Protein AF-A0A5D2A896-F1 (afdb_monomer)

Solvent-accessible surface area (backbone atoms only — not comparable to full-atom values): 6392 Å² total; per-residue (Å²): 143,79,83,81,77,73,80,77,70,86,87,78,70,98,70,75,60,44,37,99,56,53,39,73,61,65,45,35,73,62,36,52,52,31,46,53,51,52,55,67,74,35,60,91,72,61,70,87,45,89,84,49,56,72,44,67,48,67,67,61,42,48,38,56,41,69,29,29,34,74,82,58,25,64,76,46,70,84,52,78,27,44,45,54,45,51,50,52,50,46,70,68,20,61,62,40,66,69,80,77,80,86,129

InterPro domains:
  IPR029472 Retrotransposon Copia-like, N-terminal [PF14244] (10-40)

Structure (mmCIF, N/CA/C/O backbone):
data_AF-A0A5D2A896-F1
#
_entry.id   AF-A0A5D2A896-F1
#
loop_
_atom_site.group_PDB
_atom_site.id
_atom_site.type_symbol
_atom_site.label_atom_id
_atom_site.label_alt_id
_atom_site.label_comp_id
_atom_site.label_asym_id
_atom_site.label_entity_id
_atom_site.label_seq_id
_atom_site.pdbx_PDB_ins_code
_atom_site.Cartn_x
_atom_site.Cartn_y
_atom_site.Cartn_z
_atom_site.occupancy
_atom_site.B_iso_or_equiv
_atom_site.auth_seq_id
_atom_site.auth_comp_id
_atom_site.auth_asym_id
_atom_site.auth_atom_id
_atom_site.pdbx_PDB_model_num
ATOM 1 N N . MET A 1 1 ? 8.293 17.401 46.252 1.00 39.75 1 MET A N 1
ATOM 2 C CA . MET A 1 1 ? 8.001 16.054 45.715 1.00 39.75 1 MET A CA 1
ATOM 3 C C . MET A 1 1 ? 7.002 16.195 44.580 1.00 39.75 1 MET A C 1
ATOM 5 O O . MET A 1 1 ? 5.839 16.451 44.843 1.00 39.75 1 MET A O 1
ATOM 9 N N . SER A 1 2 ? 7.457 16.102 43.332 1.00 34.66 2 SER A N 1
ATOM 10 C CA . SER A 1 2 ? 6.575 15.932 42.174 1.00 34.66 2 SER A CA 1
ATOM 11 C C . SER A 1 2 ? 7.295 15.008 41.200 1.00 34.66 2 SER A C 1
ATOM 13 O O . SER A 1 2 ? 8.293 15.381 40.585 1.00 34.66 2 SER A O 1
ATOM 15 N N . THR A 1 3 ? 6.880 13.746 41.182 1.00 34.41 3 THR A N 1
ATOM 16 C CA . THR A 1 3 ? 7.427 12.711 40.309 1.00 34.41 3 THR A CA 1
ATOM 17 C C . THR A 1 3 ? 6.850 12.916 38.916 1.00 34.41 3 THR A C 1
ATOM 19 O O . THR A 1 3 ? 5.681 12.625 38.662 1.00 34.41 3 THR A O 1
ATOM 22 N N . ASN A 1 4 ? 7.686 13.417 38.005 1.00 35.06 4 ASN A N 1
ATOM 23 C CA . ASN A 1 4 ? 7.424 13.364 36.574 1.00 35.06 4 ASN A CA 1
ATOM 24 C C . ASN A 1 4 ? 7.279 11.895 36.173 1.00 35.06 4 ASN A C 1
ATOM 26 O O . ASN A 1 4 ? 8.260 11.152 36.100 1.00 35.06 4 ASN A O 1
ATOM 30 N N . LYS A 1 5 ? 6.038 11.471 35.935 1.00 43.06 5 LYS A N 1
ATOM 31 C CA . LYS A 1 5 ? 5.736 10.187 35.314 1.00 43.06 5 LYS A CA 1
ATOM 32 C C . LYS A 1 5 ? 6.159 10.321 33.857 1.00 43.06 5 LYS A C 1
ATOM 34 O O . LYS A 1 5 ? 5.396 10.792 33.021 1.00 43.06 5 LYS A O 1
ATOM 39 N N . LYS A 1 6 ? 7.421 9.991 33.578 1.00 40.59 6 LYS A N 1
ATOM 40 C CA . LYS A 1 6 ? 7.916 9.795 32.219 1.00 40.59 6 LYS A CA 1
ATOM 41 C C . LYS A 1 6 ? 6.973 8.777 31.586 1.00 40.59 6 LYS A C 1
ATOM 43 O O . LYS A 1 6 ? 6.891 7.650 32.067 1.00 40.59 6 LYS A O 1
ATOM 48 N N . LEU A 1 7 ? 6.211 9.205 30.583 1.00 39.59 7 LEU A N 1
ATOM 49 C CA . LEU A 1 7 ? 5.423 8.311 29.752 1.00 39.59 7 LEU A CA 1
ATOM 50 C C . LEU A 1 7 ? 6.439 7.386 29.076 1.00 39.59 7 LEU A C 1
ATOM 52 O O . LEU A 1 7 ? 7.100 7.768 28.112 1.00 39.59 7 LEU A O 1
ATOM 56 N N . VAL A 1 8 ? 6.661 6.216 29.671 1.00 36.53 8 VAL A N 1
ATOM 57 C CA . VAL A 1 8 ? 7.433 5.147 29.052 1.00 36.53 8 VAL A CA 1
ATOM 58 C C . VAL A 1 8 ? 6.534 4.627 27.947 1.00 36.53 8 VAL A C 1
ATOM 60 O O . VAL A 1 8 ? 5.674 3.784 28.171 1.00 36.53 8 VAL A O 1
ATOM 63 N N . ILE A 1 9 ? 6.678 5.224 26.770 1.00 44.94 9 ILE A N 1
ATOM 64 C CA . ILE A 1 9 ? 6.202 4.642 25.525 1.00 44.94 9 ILE A CA 1
ATOM 65 C C . ILE A 1 9 ? 6.974 3.323 25.410 1.00 44.94 9 ILE A C 1
ATOM 67 O O . ILE A 1 9 ? 8.208 3.386 25.354 1.00 44.94 9 ILE A O 1
ATOM 71 N N . PRO A 1 10 ? 6.329 2.144 25.450 1.00 36.66 10 PRO A N 1
ATOM 72 C CA . PRO A 1 10 ? 7.034 0.886 25.259 1.00 36.66 10 PRO A CA 1
ATOM 73 C C . PRO A 1 10 ? 7.628 0.912 23.851 1.00 36.66 10 PRO A C 1
ATOM 75 O O . PRO A 1 10 ? 6.928 0.746 22.858 1.00 36.66 10 PRO A O 1
ATOM 78 N N . THR A 1 11 ? 8.921 1.209 23.768 1.00 47.66 11 THR A N 1
ATOM 79 C CA . THR A 1 11 ? 9.679 1.290 22.518 1.00 47.66 11 THR A CA 1
ATOM 80 C C . THR A 1 11 ? 10.439 -0.020 22.337 1.00 47.66 11 THR A C 1
ATOM 82 O O . THR A 1 11 ? 11.624 -0.006 22.056 1.00 47.66 11 THR A O 1
ATOM 85 N N . ASP A 1 12 ? 9.766 -1.154 22.545 1.00 40.09 12 ASP A N 1
ATOM 86 C CA . ASP A 1 12 ? 10.392 -2.481 22.524 1.00 40.09 12 ASP A CA 1
ATOM 87 C C . ASP A 1 12 ? 9.493 -3.507 21.830 1.00 40.09 12 ASP A C 1
ATOM 89 O O . ASP A 1 12 ? 9.164 -4.558 22.375 1.00 40.09 12 ASP A O 1
ATOM 93 N N . ASN A 1 13 ? 9.096 -3.227 20.587 1.00 46.69 13 ASN A N 1
ATOM 94 C CA . ASN A 1 13 ? 8.775 -4.325 19.681 1.00 46.69 13 ASN A CA 1
ATOM 95 C C . ASN A 1 13 ? 9.472 -4.114 18.327 1.00 46.69 13 ASN A C 1
ATOM 97 O O . ASN A 1 13 ? 8.898 -3.517 17.415 1.00 46.69 13 ASN A O 1
ATOM 101 N N . PRO A 1 14 ? 10.727 -4.579 18.170 1.00 47.41 14 PRO A N 1
ATOM 102 C CA . PRO A 1 14 ? 11.491 -4.450 16.925 1.00 47.41 14 PRO A CA 1
ATOM 103 C C . PRO A 1 14 ? 10.957 -5.331 15.772 1.00 47.41 14 PRO A C 1
ATOM 105 O O . PRO A 1 14 ? 11.604 -5.452 14.735 1.00 47.41 14 PRO A O 1
ATOM 108 N N . SER A 1 15 ? 9.783 -5.950 15.929 1.00 47.25 15 SER A N 1
ATOM 109 C CA . SER A 1 15 ? 9.285 -7.058 15.104 1.00 47.25 15 SER A CA 1
ATOM 110 C C . SER A 1 15 ? 8.022 -6.747 14.287 1.00 47.25 15 SER A C 1
ATOM 112 O O . SER A 1 15 ? 7.464 -7.645 13.667 1.00 47.25 15 SER A O 1
ATOM 114 N N . LEU A 1 16 ? 7.595 -5.483 14.186 1.00 54.34 16 LEU A N 1
ATOM 115 C CA . LEU A 1 16 ? 6.513 -5.047 13.281 1.00 54.34 16 LEU A CA 1
ATOM 116 C C . LEU A 1 16 ? 6.963 -5.006 11.801 1.00 54.34 16 LEU A C 1
ATOM 118 O O . LEU A 1 16 ? 6.605 -4.112 11.034 1.00 54.34 16 LEU A O 1
ATOM 122 N N . GLN A 1 17 ? 7.797 -5.962 11.391 1.00 59.50 17 GLN A N 1
ATOM 123 C CA . GLN A 1 17 ? 8.193 -6.124 10.002 1.00 59.50 17 GLN A CA 1
ATOM 124 C C . GLN A 1 17 ? 7.107 -6.912 9.283 1.00 59.50 17 GLN A C 1
ATOM 126 O O . GLN A 1 17 ? 7.010 -8.125 9.434 1.0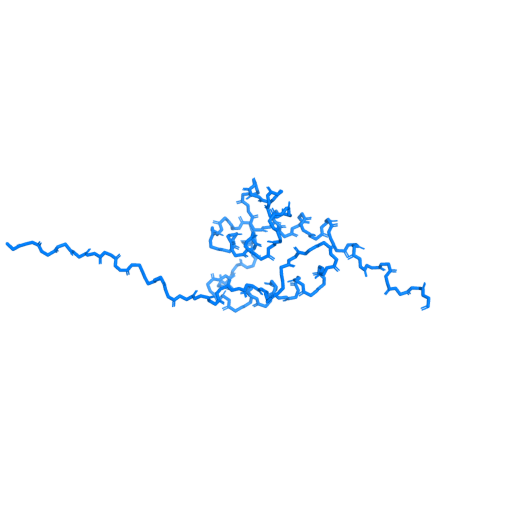0 59.50 17 GLN A O 1
ATOM 131 N N . ILE A 1 18 ? 6.310 -6.211 8.472 1.00 64.50 18 ILE A N 1
ATOM 132 C CA . ILE A 1 18 ? 5.309 -6.832 7.595 1.00 64.50 18 ILE A CA 1
ATOM 133 C C . ILE A 1 18 ? 5.926 -7.965 6.769 1.00 64.50 18 ILE A C 1
ATOM 135 O O . ILE A 1 18 ? 5.274 -8.972 6.532 1.00 64.50 18 ILE A O 1
ATOM 139 N N . SER A 1 19 ? 7.170 -7.795 6.320 1.00 66.62 19 SER A N 1
ATOM 140 C CA . SER A 1 19 ? 7.892 -8.764 5.506 1.00 66.62 19 SER A CA 1
ATOM 141 C C . SER A 1 19 ? 9.380 -8.747 5.868 1.00 66.62 19 SER A C 1
ATOM 143 O O . SER A 1 19 ? 9.934 -7.656 6.033 1.00 66.62 19 SER A O 1
ATOM 145 N N . PRO A 1 20 ? 10.053 -9.914 5.924 1.00 68.44 20 PRO A N 1
ATOM 146 C CA . PRO A 1 20 ? 11.507 -9.988 6.081 1.00 68.44 20 PRO A CA 1
ATOM 147 C C . PRO A 1 20 ? 12.258 -9.411 4.868 1.00 68.44 20 PRO A C 1
ATOM 149 O O . PRO A 1 20 ? 13.435 -9.072 4.972 1.00 68.44 20 PRO A O 1
ATOM 152 N N . VAL A 1 21 ? 11.584 -9.275 3.718 1.00 80.25 21 VAL A N 1
ATOM 153 C CA . VAL A 1 21 ? 12.130 -8.678 2.492 1.00 80.25 21 VAL A CA 1
ATOM 154 C C . VAL A 1 21 ? 11.285 -7.475 2.085 1.00 80.25 21 VAL A C 1
ATOM 156 O O . VAL A 1 21 ? 10.063 -7.572 1.949 1.00 80.25 21 VAL A O 1
ATOM 159 N N . LYS A 1 22 ? 11.934 -6.328 1.874 1.00 90.88 22 LYS A N 1
ATOM 160 C CA . LYS A 1 22 ? 11.255 -5.107 1.429 1.00 90.88 22 LYS A CA 1
ATOM 161 C C . LYS A 1 22 ? 10.810 -5.217 -0.029 1.00 90.88 22 LYS A C 1
ATOM 163 O O . LYS A 1 22 ? 11.531 -5.803 -0.834 1.00 90.88 22 LYS A O 1
ATOM 168 N N . LEU A 1 23 ? 9.677 -4.601 -0.376 1.00 90.62 23 LEU A N 1
ATOM 169 C CA . LEU A 1 23 ? 9.247 -4.479 -1.773 1.00 90.62 23 LEU A CA 1
ATOM 170 C C . LEU A 1 23 ? 10.366 -3.823 -2.591 1.00 90.62 23 LEU A C 1
ATOM 172 O O . LEU A 1 23 ? 10.785 -2.714 -2.254 1.00 90.62 23 LEU A O 1
ATOM 176 N N . ASP A 1 24 ? 10.842 -4.508 -3.629 1.00 90.00 24 ASP A N 1
ATOM 177 C CA . ASP A 1 24 ? 11.953 -4.086 -4.502 1.00 90.00 24 ASP A CA 1
ATOM 178 C C . ASP A 1 24 ? 11.542 -3.901 -5.971 1.00 90.00 24 ASP A C 1
ATOM 180 O O . ASP A 1 24 ? 12.372 -3.644 -6.841 1.00 90.00 24 ASP A O 1
ATOM 184 N N . GLY A 1 25 ? 10.246 -4.050 -6.234 1.00 88.00 25 GLY A N 1
ATOM 185 C CA . GLY A 1 25 ? 9.644 -3.969 -7.555 1.00 88.00 25 GLY A CA 1
ATOM 186 C C . GLY A 1 25 ? 9.545 -5.300 -8.300 1.00 88.00 25 GLY A C 1
ATOM 187 O O . GLY A 1 25 ? 8.717 -5.396 -9.194 1.00 88.00 25 GLY A O 1
ATOM 188 N N . HIS A 1 26 ? 10.293 -6.332 -7.903 1.00 88.38 26 HIS A N 1
ATOM 189 C CA . HIS A 1 26 ? 10.301 -7.658 -8.539 1.00 88.38 26 HIS A CA 1
ATOM 190 C C . HIS A 1 26 ? 9.662 -8.739 -7.658 1.00 88.38 26 HIS A C 1
ATOM 192 O O . HIS A 1 26 ? 9.255 -9.792 -8.138 1.00 88.38 26 HIS A O 1
ATOM 198 N N . ASN A 1 27 ? 9.559 -8.488 -6.353 1.00 88.94 27 ASN A N 1
ATOM 199 C CA . ASN A 1 27 ? 9.091 -9.453 -5.359 1.00 88.94 27 ASN A CA 1
ATOM 200 C C . ASN A 1 27 ? 7.638 -9.230 -4.891 1.00 88.94 27 ASN A C 1
ATOM 202 O O . ASN A 1 27 ? 7.272 -9.645 -3.786 1.00 88.94 27 ASN A O 1
ATOM 206 N N . TYR A 1 28 ? 6.792 -8.602 -5.719 1.00 88.56 28 TYR A N 1
ATOM 207 C CA . TYR A 1 28 ? 5.430 -8.209 -5.334 1.00 88.56 28 TYR A CA 1
ATOM 208 C C . TYR A 1 28 ? 4.580 -9.369 -4.799 1.00 88.56 28 TYR A C 1
ATOM 210 O O . TYR A 1 28 ? 3.860 -9.198 -3.815 1.00 88.56 28 TYR A O 1
ATOM 218 N N . LEU A 1 29 ? 4.662 -10.560 -5.402 1.00 88.00 29 LEU A N 1
ATOM 219 C CA . LEU A 1 29 ? 3.875 -11.715 -4.955 1.00 88.00 29 LEU A CA 1
ATOM 220 C C . LEU A 1 29 ? 4.221 -12.122 -3.515 1.00 88.00 29 LEU A C 1
ATOM 222 O O . LEU A 1 29 ? 3.330 -12.366 -2.703 1.00 88.00 29 LEU A O 1
ATOM 226 N N . THR A 1 30 ? 5.511 -12.176 -3.187 1.00 88.38 30 THR A N 1
ATOM 227 C CA . THR A 1 30 ? 5.977 -12.514 -1.838 1.00 88.38 30 THR A CA 1
ATOM 228 C C . THR A 1 30 ? 5.599 -11.413 -0.853 1.00 88.38 30 THR A C 1
ATOM 230 O O . THR A 1 30 ? 5.007 -11.695 0.185 1.00 88.38 30 THR A O 1
ATOM 233 N N . TRP A 1 31 ? 5.859 -10.155 -1.214 1.00 90.50 31 TRP A N 1
ATOM 234 C CA . TRP A 1 31 ? 5.545 -8.996 -0.381 1.00 90.50 31 TRP A CA 1
ATOM 235 C C . TRP A 1 31 ? 4.042 -8.882 -0.073 1.00 90.50 31 TRP A C 1
ATOM 237 O O . 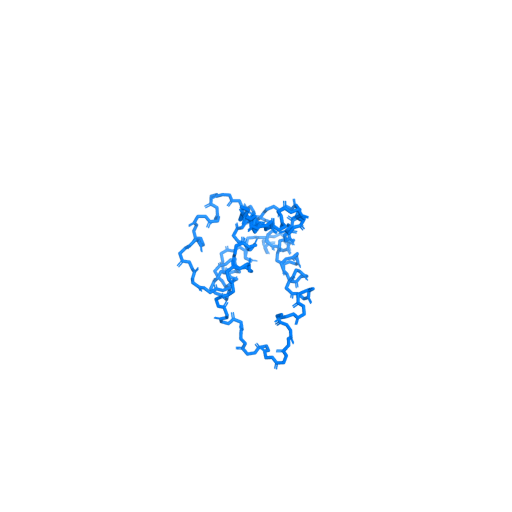TRP A 1 31 ? 3.653 -8.755 1.087 1.00 90.50 31 TRP A O 1
ATOM 247 N N . SER A 1 32 ? 3.184 -9.007 -1.090 1.00 87.62 32 SER A N 1
ATOM 248 C CA . SER A 1 32 ? 1.725 -8.894 -0.942 1.00 87.62 32 SER A CA 1
ATOM 249 C C . SER A 1 32 ? 1.142 -9.987 -0.046 1.00 87.62 32 SER A C 1
ATOM 251 O O . SER A 1 32 ? 0.251 -9.705 0.757 1.00 87.62 32 SER A O 1
ATOM 253 N N . ARG A 1 33 ? 1.669 -11.219 -0.109 1.00 86.19 33 ARG A N 1
ATOM 254 C CA . ARG A 1 33 ? 1.286 -12.304 0.810 1.00 86.19 33 ARG A CA 1
ATOM 255 C C . ARG A 1 33 ? 1.624 -11.966 2.260 1.00 86.19 33 ARG A C 1
ATOM 257 O O . ARG A 1 33 ? 0.774 -12.150 3.128 1.00 86.19 33 ARG A O 1
ATOM 264 N N . SER A 1 34 ? 2.815 -11.435 2.519 1.00 86.12 34 SER A N 1
ATOM 265 C CA . SER A 1 34 ? 3.228 -11.020 3.863 1.00 86.12 34 SER A CA 1
ATOM 266 C C . SER A 1 34 ? 2.371 -9.863 4.403 1.00 86.12 34 SER A C 1
ATOM 268 O O . SER A 1 34 ? 1.902 -9.924 5.538 1.00 86.12 34 SER A O 1
ATOM 270 N N . CYS A 1 35 ? 2.040 -8.872 3.567 1.00 84.31 35 CYS A N 1
ATOM 271 C CA . CYS A 1 35 ? 1.084 -7.808 3.901 1.00 84.31 35 CYS A CA 1
ATOM 272 C C . CYS A 1 35 ? -0.308 -8.333 4.274 1.00 84.31 35 CYS A C 1
ATOM 274 O O . CYS A 1 35 ? -0.908 -7.862 5.238 1.00 84.31 35 CYS A O 1
ATOM 276 N N . LEU A 1 36 ? -0.831 -9.306 3.522 1.00 82.88 36 LEU A N 1
ATOM 277 C CA . LEU A 1 36 ? -2.147 -9.887 3.791 1.00 82.88 36 LEU A CA 1
ATOM 278 C C . LEU A 1 36 ? -2.183 -10.645 5.121 1.00 82.88 36 LEU A C 1
ATOM 280 O O . LEU A 1 36 ? -3.190 -10.578 5.822 1.00 82.88 36 LEU A O 1
ATOM 284 N N . LEU A 1 37 ? -1.107 -11.355 5.470 1.00 83.56 37 LEU A N 1
ATOM 285 C CA . LEU A 1 37 ? -0.988 -12.029 6.766 1.00 83.56 37 LEU A CA 1
ATOM 286 C C . LEU A 1 37 ? -0.933 -11.015 7.912 1.00 83.56 37 LEU A C 1
ATOM 288 O O . LEU A 1 37 ? -1.672 -11.156 8.879 1.00 83.56 37 LEU A O 1
ATOM 292 N N . PHE A 1 38 ? -0.147 -9.950 7.750 1.00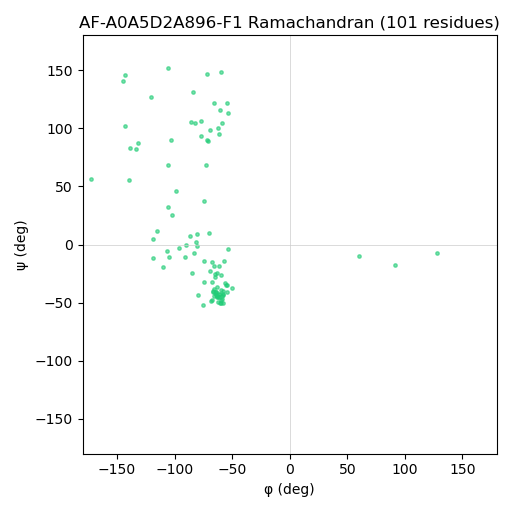 79.69 38 PHE A N 1
ATOM 293 C CA . PHE A 1 38 ? -0.041 -8.878 8.736 1.00 79.69 38 PHE A CA 1
ATOM 294 C C . PHE A 1 38 ? -1.387 -8.204 9.045 1.00 79.69 38 PHE A C 1
ATOM 296 O O . PHE A 1 38 ? -1.696 -7.946 10.203 1.00 79.69 38 PHE A O 1
ATOM 303 N N . ILE A 1 39 ? -2.205 -7.942 8.019 1.00 74.94 39 ILE A N 1
ATOM 304 C CA . ILE A 1 39 ? -3.542 -7.354 8.206 1.00 74.94 39 ILE A CA 1
ATOM 305 C C . ILE A 1 39 ? -4.480 -8.329 8.934 1.00 74.94 39 ILE A C 1
ATOM 307 O O . ILE A 1 39 ? -5.257 -7.905 9.784 1.00 74.94 39 ILE A O 1
ATOM 311 N N . LYS A 1 40 ? -4.423 -9.628 8.607 1.00 71.88 40 LYS A N 1
ATOM 312 C CA . LYS A 1 40 ? -5.294 -10.652 9.210 1.00 71.88 40 LYS A CA 1
ATOM 313 C C . LYS A 1 40 ? -5.014 -10.888 10.694 1.00 71.88 40 LYS A C 1
ATOM 315 O O . LYS A 1 40 ? -5.952 -11.171 11.429 1.00 71.88 40 LYS A O 1
ATOM 320 N N . ASP A 1 41 ? -3.761 -10.748 11.117 1.00 66.38 41 ASP A N 1
ATOM 321 C CA . ASP A 1 41 ? -3.335 -10.914 12.514 1.00 66.38 41 ASP A CA 1
ATOM 322 C C . ASP A 1 41 ? -3.575 -9.671 13.389 1.00 66.38 41 ASP A C 1
ATOM 324 O O . ASP A 1 41 ? -3.246 -9.677 14.575 1.00 66.38 41 ASP A O 1
ATOM 328 N N . GLN A 1 42 ? -4.169 -8.604 12.847 1.00 65.56 42 GLN A N 1
ATOM 329 C CA . GLN A 1 42 ? -4.623 -7.459 13.635 1.00 65.56 42 GLN A CA 1
ATOM 330 C C . GLN A 1 42 ? -6.147 -7.515 13.816 1.00 65.56 42 GLN A C 1
ATOM 332 O O . GLN A 1 42 ? -6.879 -6.958 12.998 1.00 65.56 42 GLN A O 1
ATOM 337 N N . PRO A 1 43 ? -6.660 -8.158 14.884 1.00 51.66 43 PRO A N 1
ATOM 338 C CA . PRO A 1 43 ? -8.095 -8.324 15.083 1.00 51.66 43 PRO A CA 1
ATOM 339 C C . PRO A 1 43 ? -8.864 -7.004 15.273 1.00 51.66 43 PRO A C 1
ATOM 341 O O . PRO A 1 43 ? -10.025 -6.930 14.876 1.00 51.66 43 PRO A O 1
ATOM 344 N N . GLU A 1 44 ? -8.207 -5.932 15.738 1.00 52.72 44 GLU A N 1
ATOM 345 C CA . GLU A 1 44 ? -8.751 -4.556 15.732 1.00 52.72 44 GLU A CA 1
ATOM 346 C C . GLU A 1 44 ? -9.048 -4.018 14.315 1.00 52.72 44 GLU A C 1
ATOM 348 O O . GLU A 1 44 ? -9.821 -3.076 14.166 1.00 52.72 44 GLU A O 1
ATOM 353 N N . LEU A 1 45 ? -8.477 -4.617 13.260 1.00 51.00 45 LEU A N 1
ATOM 354 C CA . LEU A 1 45 ? -8.809 -4.340 11.854 1.00 51.00 45 LEU A CA 1
ATOM 355 C C . LEU A 1 45 ? -9.927 -5.247 11.312 1.00 51.00 45 LEU A C 1
ATOM 357 O O . LEU A 1 45 ? -10.417 -5.024 10.204 1.00 51.00 45 LEU A O 1
ATOM 361 N N . THR A 1 46 ? -10.304 -6.289 12.059 1.00 44.44 46 THR A N 1
ATOM 362 C CA . THR A 1 46 ? -11.291 -7.304 11.649 1.00 44.44 46 THR A CA 1
ATOM 363 C C . THR A 1 46 ? -12.633 -7.178 12.363 1.00 44.44 46 THR A C 1
ATOM 365 O O . THR A 1 46 ? -13.571 -7.885 11.989 1.00 44.44 46 THR A O 1
ATOM 368 N N . ASP A 1 47 ? -12.762 -6.274 13.342 1.00 42.16 47 ASP A N 1
ATOM 369 C CA . ASP A 1 47 ? -14.009 -6.089 14.082 1.00 42.16 47 ASP A CA 1
ATOM 370 C C . ASP A 1 47 ? -15.102 -5.469 13.184 1.00 42.16 47 ASP A C 1
ATOM 372 O O . ASP A 1 47 ? -15.188 -4.270 12.919 1.00 42.16 47 ASP A O 1
ATOM 376 N N . SER A 1 48 ? -15.951 -6.362 12.680 1.00 41.44 48 SER A N 1
ATOM 377 C CA . SER A 1 48 ? -17.283 -6.184 12.083 1.00 41.44 48 SER A CA 1
ATOM 378 C C . SER A 1 48 ? -17.479 -5.325 10.828 1.00 41.44 48 SER A C 1
ATOM 380 O O . SER A 1 48 ? -18.539 -5.439 10.213 1.00 41.44 48 SER A O 1
ATOM 382 N N . THR A 1 49 ? -16.498 -4.559 10.341 1.00 42.28 49 THR A N 1
ATOM 383 C CA . THR A 1 49 ? -16.698 -3.820 9.080 1.00 42.28 49 THR A CA 1
ATOM 384 C C . THR A 1 49 ? -15.485 -3.851 8.160 1.00 42.28 49 THR A C 1
ATOM 386 O O . THR A 1 49 ? -14.758 -2.879 7.984 1.00 42.28 49 THR A O 1
ATOM 389 N N . PHE A 1 50 ? -15.381 -4.937 7.392 1.00 45.00 50 PHE A N 1
ATOM 390 C CA . PHE A 1 50 ? -14.616 -4.990 6.137 1.00 45.00 50 PHE A CA 1
ATOM 391 C C . PHE A 1 50 ? -15.022 -3.876 5.131 1.00 45.00 50 PHE A C 1
ATOM 393 O O . PHE A 1 50 ? -14.408 -3.720 4.081 1.00 45.00 50 PHE A O 1
ATOM 400 N N . SER A 1 51 ? -16.035 -3.058 5.449 1.00 47.00 51 SER A N 1
ATOM 401 C CA . SER A 1 51 ? -16.372 -1.806 4.763 1.00 47.00 51 SER A CA 1
ATOM 402 C C . SER A 1 51 ? -15.325 -0.694 4.936 1.00 47.00 51 SER A C 1
ATOM 404 O O . SER A 1 51 ? -15.371 0.278 4.186 1.00 47.00 51 SER A O 1
ATOM 406 N N . GLN A 1 52 ? -14.391 -0.792 5.890 1.00 49.53 52 GLN A N 1
ATOM 407 C CA . GLN A 1 52 ? -13.508 0.322 6.257 1.00 49.53 52 GLN A CA 1
ATOM 408 C C . GLN A 1 52 ? -12.058 0.177 5.759 1.00 49.53 52 GLN A C 1
ATOM 410 O O . GLN A 1 52 ? -11.134 0.706 6.368 1.00 49.53 52 GLN A O 1
A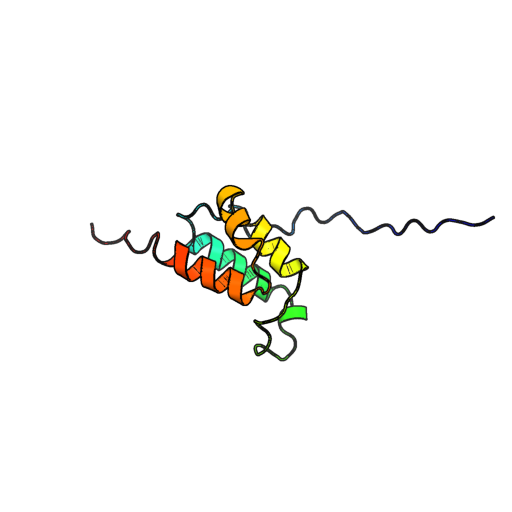TOM 415 N N . TRP A 1 53 ? -11.818 -0.458 4.602 1.00 53.72 53 TRP A N 1
ATOM 416 C CA . TRP A 1 53 ? -10.492 -0.416 3.940 1.00 53.72 53 TRP A CA 1
ATOM 417 C C . TRP A 1 53 ? -10.011 1.017 3.634 1.00 53.72 53 TRP A C 1
ATOM 419 O O . TRP A 1 53 ? -8.830 1.232 3.376 1.00 53.72 53 TRP A O 1
ATOM 429 N N . ASP A 1 54 ? -10.908 2.003 3.702 1.00 55.47 54 ASP A N 1
ATOM 430 C CA . ASP A 1 54 ? -10.610 3.435 3.595 1.00 55.47 54 ASP A CA 1
ATOM 431 C C . ASP A 1 54 ? -10.073 4.065 4.897 1.00 55.47 54 ASP A C 1
ATOM 433 O O . ASP A 1 54 ? -9.940 5.280 5.001 1.00 55.47 54 ASP A O 1
ATOM 437 N N . SER A 1 55 ? -9.764 3.252 5.913 1.00 63.66 55 SER A N 1
ATOM 438 C CA . SER A 1 55 ? -9.246 3.739 7.191 1.00 63.66 55 SER A CA 1
ATOM 439 C C . SER A 1 55 ? -7.863 4.369 7.028 1.00 63.66 55 SER A C 1
ATOM 441 O O . SER A 1 55 ? -6.891 3.710 6.646 1.00 63.66 55 SER A O 1
ATOM 443 N N . THR A 1 56 ? -7.747 5.637 7.409 1.00 66.38 56 THR A N 1
ATOM 444 C CA . THR A 1 56 ? -6.474 6.303 7.706 1.00 66.38 56 THR A CA 1
ATOM 445 C C . THR A 1 56 ? -5.948 5.779 9.043 1.00 66.38 56 THR A C 1
ATOM 447 O O . THR A 1 56 ? -5.966 6.491 10.041 1.00 66.38 56 THR A O 1
ATOM 450 N N . ASN A 1 57 ? -5.538 4.506 9.107 1.00 77.44 57 ASN A N 1
ATOM 451 C CA . ASN A 1 57 ? -4.826 3.975 10.270 1.00 77.44 57 ASN A CA 1
ATOM 452 C C . ASN A 1 57 ? -3.324 4.268 10.092 1.00 77.44 57 ASN A C 1
ATOM 454 O O . ASN A 1 57 ? -2.670 3.590 9.290 1.00 77.44 57 ASN A O 1
ATOM 458 N N . PRO A 1 58 ? -2.749 5.247 10.820 1.00 77.94 58 PRO A N 1
ATOM 459 C CA . PRO A 1 58 ? -1.372 5.674 10.594 1.00 77.94 58 PRO A CA 1
ATOM 460 C C . PRO A 1 58 ? -0.352 4.576 10.901 1.00 77.94 58 PRO A C 1
ATOM 462 O O . PRO A 1 58 ? 0.708 4.548 10.280 1.00 77.94 58 PRO A O 1
ATOM 465 N N . LEU A 1 59 ? -0.672 3.649 11.815 1.00 80.69 59 LEU A N 1
ATOM 466 C CA . LEU A 1 59 ? 0.202 2.521 12.144 1.00 80.69 59 LEU A CA 1
ATOM 467 C C . LEU A 1 59 ? 0.286 1.547 10.973 1.00 80.69 59 LEU A C 1
ATOM 469 O O . LEU A 1 59 ? 1.383 1.205 10.542 1.00 80.69 59 LEU A O 1
ATOM 473 N N . VAL A 1 60 ? -0.857 1.167 10.398 1.00 79.00 60 VAL A N 1
ATOM 474 C CA . VAL A 1 60 ? -0.892 0.281 9.226 1.00 79.00 60 VAL A CA 1
ATOM 475 C C . VAL A 1 60 ? -0.204 0.950 8.037 1.00 79.00 60 VAL A C 1
ATOM 477 O O . VAL A 1 60 ? 0.637 0.332 7.388 1.00 79.00 60 VAL A O 1
ATOM 480 N N . MET A 1 61 ? -0.478 2.233 7.783 1.00 85.12 61 MET A N 1
ATOM 481 C CA . MET A 1 61 ? 0.185 2.985 6.712 1.00 85.12 61 MET A CA 1
ATOM 482 C C . MET A 1 61 ? 1.707 3.025 6.892 1.00 85.12 61 MET A C 1
ATOM 484 O O . MET A 1 61 ? 2.442 2.724 5.950 1.00 85.12 61 MET A O 1
ATOM 488 N N . ALA A 1 62 ? 2.189 3.334 8.100 1.00 86.12 62 ALA A N 1
ATOM 489 C CA . ALA A 1 62 ? 3.615 3.327 8.406 1.00 86.12 62 ALA A CA 1
ATOM 490 C C . ALA A 1 62 ? 4.227 1.934 8.210 1.00 86.12 62 ALA A C 1
ATOM 492 O O . ALA A 1 62 ? 5.292 1.819 7.606 1.00 86.12 62 ALA A O 1
ATOM 493 N N . SER A 1 63 ? 3.548 0.868 8.641 1.00 86.19 63 SER A N 1
ATOM 494 C CA . SER A 1 63 ? 4.007 -0.507 8.435 1.00 86.19 63 SER A CA 1
ATOM 495 C C . SER A 1 63 ? 4.121 -0.853 6.943 1.00 86.19 63 SER A C 1
ATOM 497 O O . SER A 1 63 ? 5.138 -1.412 6.526 1.00 86.19 63 SER A O 1
ATOM 499 N N . PHE A 1 64 ? 3.151 -0.453 6.112 1.00 87.38 64 PHE A N 1
ATOM 500 C CA . PHE A 1 64 ? 3.222 -0.632 4.658 1.00 87.38 64 PHE A CA 1
ATOM 501 C C . PHE A 1 64 ? 4.398 0.130 4.040 1.00 87.38 64 PHE A C 1
ATOM 503 O O . PHE A 1 64 ? 5.192 -0.462 3.312 1.00 87.38 64 PHE A O 1
ATOM 510 N N . ILE A 1 65 ? 4.564 1.410 4.369 1.00 89.25 65 ILE A N 1
ATOM 511 C CA . ILE A 1 65 ? 5.640 2.260 3.835 1.00 89.25 65 ILE A CA 1
ATOM 512 C C . ILE A 1 65 ? 7.020 1.738 4.269 1.00 89.25 65 ILE A C 1
ATOM 514 O O . ILE A 1 65 ? 7.944 1.672 3.457 1.00 89.25 65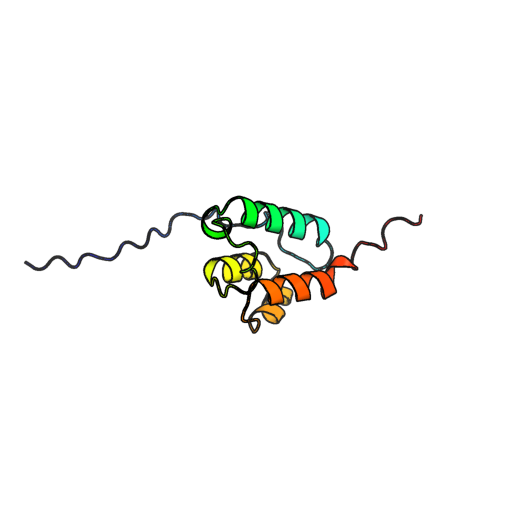 ILE A O 1
ATOM 518 N N . ASN A 1 66 ? 7.157 1.293 5.520 1.00 89.50 66 ASN A N 1
ATOM 519 C CA . ASN A 1 66 ? 8.402 0.738 6.061 1.00 89.50 66 ASN A CA 1
ATOM 520 C C . ASN A 1 66 ? 8.771 -0.623 5.454 1.00 89.50 66 ASN A C 1
ATOM 522 O O . ASN A 1 66 ? 9.949 -0.996 5.442 1.00 89.50 66 ASN A O 1
ATOM 526 N N . SER A 1 67 ? 7.782 -1.345 4.924 1.00 89.25 67 SER A N 1
ATOM 527 C CA . SER A 1 67 ? 7.968 -2.619 4.224 1.00 89.25 67 SER A CA 1
ATOM 528 C C . SER A 1 67 ? 8.424 -2.467 2.767 1.00 89.25 67 SER A C 1
ATOM 530 O O . SER A 1 67 ? 8.642 -3.466 2.089 1.00 89.25 67 SER A O 1
ATOM 532 N N . MET A 1 68 ? 8.582 -1.242 2.263 1.00 92.12 68 MET A N 1
ATOM 533 C CA . MET A 1 68 ? 9.047 -0.962 0.902 1.00 92.12 68 MET A CA 1
ATOM 534 C C . MET A 1 68 ? 10.497 -0.464 0.909 1.00 92.12 68 MET A C 1
ATOM 536 O O . MET A 1 68 ? 10.955 0.154 1.875 1.00 92.12 68 MET A O 1
ATOM 540 N N . GLN A 1 69 ? 11.248 -0.709 -0.172 1.00 92.50 69 GLN A N 1
ATOM 541 C CA . GLN A 1 69 ? 12.554 -0.072 -0.346 1.00 92.50 69 GLN A CA 1
ATOM 542 C C . GLN A 1 69 ? 12.414 1.454 -0.373 1.00 92.50 69 GLN A C 1
ATOM 544 O O . GLN A 1 69 ? 11.427 1.985 -0.870 1.00 92.50 69 GLN A O 1
ATOM 549 N N . THR A 1 70 ? 13.431 2.172 0.109 1.00 90.25 70 THR A N 1
ATOM 550 C CA . THR A 1 70 ? 13.389 3.632 0.299 1.00 90.25 70 THR A CA 1
ATOM 551 C C . THR A 1 70 ? 13.046 4.418 -0.969 1.00 90.25 70 THR A C 1
ATOM 553 O O . THR A 1 70 ? 12.425 5.473 -0.893 1.00 90.25 70 THR A O 1
ATOM 556 N N . HIS A 1 71 ? 13.455 3.941 -2.147 1.00 89.94 71 HIS A N 1
ATOM 557 C CA . HIS A 1 71 ? 13.129 4.607 -3.409 1.00 89.94 71 HIS A CA 1
ATOM 558 C C . HIS A 1 71 ? 11.658 4.399 -3.813 1.00 89.94 71 HIS A C 1
ATOM 560 O O . HIS A 1 71 ? 11.052 5.310 -4.369 1.00 89.94 71 HIS A O 1
ATOM 566 N N . ILE A 1 72 ? 11.071 3.247 -3.466 1.00 91.88 72 ILE A N 1
ATOM 567 C CA . ILE A 1 72 ? 9.651 2.944 -3.673 1.00 91.88 72 ILE A CA 1
ATOM 568 C C . ILE A 1 72 ? 8.814 3.694 -2.644 1.00 91.88 72 ILE A C 1
ATOM 570 O O . ILE A 1 72 ? 7.920 4.441 -3.026 1.00 91.88 72 ILE A O 1
ATOM 574 N N . SER A 1 73 ? 9.135 3.573 -1.354 1.00 91.12 73 SER A N 1
ATOM 575 C CA . SER A 1 73 ? 8.337 4.115 -0.247 1.00 91.12 73 SER A CA 1
ATOM 576 C C . SER A 1 73 ? 8.079 5.621 -0.366 1.00 91.12 73 SER A C 1
ATOM 578 O O . SER A 1 73 ? 6.980 6.083 -0.066 1.00 91.12 73 SER A O 1
ATOM 580 N N . LYS A 1 74 ? 9.044 6.383 -0.904 1.00 91.25 74 LYS A N 1
ATOM 581 C CA . LYS A 1 74 ? 8.906 7.821 -1.193 1.00 91.25 74 LYS A CA 1
ATOM 582 C C . LYS A 1 74 ? 7.701 8.154 -2.074 1.00 91.25 74 LYS A C 1
ATOM 584 O O . LYS A 1 74 ? 7.076 9.187 -1.863 1.00 91.25 74 LYS A O 1
ATOM 589 N N . THR A 1 75 ? 7.356 7.282 -3.021 1.00 91.31 75 THR A N 1
ATOM 590 C CA . THR A 1 75 ? 6.207 7.482 -3.923 1.00 91.31 75 THR A CA 1
ATOM 591 C C . THR A 1 75 ? 4.855 7.245 -3.240 1.00 91.31 75 THR A C 1
ATOM 593 O O . THR A 1 75 ? 3.830 7.680 -3.753 1.00 91.31 75 THR A O 1
ATOM 596 N N . TYR A 1 76 ? 4.850 6.625 -2.052 1.00 89.81 76 TYR A N 1
ATOM 597 C CA . TYR A 1 76 ? 3.646 6.285 -1.287 1.00 89.81 76 TYR A CA 1
ATOM 598 C C . TYR A 1 76 ? 3.416 7.206 -0.078 1.00 89.81 76 TYR A C 1
ATOM 600 O O . TYR A 1 76 ? 2.330 7.180 0.492 1.00 89.81 76 TYR A O 1
ATOM 608 N N . LEU A 1 77 ? 4.390 8.050 0.299 1.00 88.88 77 LEU A N 1
ATOM 609 C CA . LEU A 1 77 ? 4.303 8.955 1.462 1.00 88.88 77 LEU A CA 1
ATOM 610 C C . LEU A 1 77 ? 3.148 9.966 1.389 1.00 88.88 77 LEU A C 1
ATOM 612 O O . LEU A 1 77 ? 2.691 10.436 2.425 1.00 88.88 77 LEU A O 1
ATOM 616 N N . LEU A 1 78 ? 2.702 10.320 0.181 1.00 88.19 78 LEU A N 1
ATOM 617 C CA . LEU A 1 78 ? 1.622 11.290 -0.040 1.00 88.19 78 LEU A CA 1
ATOM 618 C C . LEU A 1 78 ? 0.230 10.643 -0.101 1.00 88.19 78 LEU A C 1
ATOM 620 O O . LEU A 1 78 ? -0.762 11.339 -0.304 1.00 88.19 78 LEU A O 1
ATOM 624 N N . LEU A 1 79 ? 0.145 9.318 0.034 1.00 88.75 79 LEU A N 1
ATOM 625 C CA . LEU A 1 79 ? -1.126 8.605 0.045 1.00 88.75 79 LEU A CA 1
ATOM 626 C C . LEU A 1 79 ? -1.708 8.644 1.460 1.00 88.75 79 LEU A C 1
ATOM 628 O O . LEU A 1 79 ? -1.021 8.352 2.431 1.00 88.75 79 LEU A O 1
ATOM 632 N N . ASP A 1 80 ? -2.983 9.002 1.562 1.00 84.44 80 ASP A N 1
ATOM 633 C CA . ASP A 1 80 ? -3.701 9.316 2.809 1.00 84.44 80 ASP A CA 1
ATOM 634 C C . ASP A 1 80 ? -4.503 8.133 3.389 1.00 84.44 80 ASP A C 1
ATOM 636 O O . ASP A 1 80 ? -5.107 8.238 4.457 1.00 84.44 80 ASP A O 1
ATOM 640 N N . THR A 1 81 ? -4.521 7.000 2.685 1.00 84.62 81 THR A N 1
ATOM 641 C CA . THR A 1 81 ? -5.317 5.819 3.034 1.00 84.62 81 THR A CA 1
ATOM 642 C C . THR A 1 81 ? -4.555 4.539 2.720 1.00 84.62 81 THR A C 1
ATOM 644 O O . THR A 1 81 ? -3.835 4.437 1.719 1.00 84.62 81 THR A O 1
ATOM 647 N N . VAL A 1 82 ? -4.768 3.514 3.550 1.00 84.06 82 VAL A N 1
ATOM 648 C CA . VAL A 1 82 ? -4.205 2.170 3.340 1.00 84.06 82 VAL A CA 1
ATOM 649 C C . VAL A 1 82 ? -4.641 1.606 1.984 1.00 84.06 82 VAL A C 1
ATOM 651 O O . VAL A 1 82 ? -3.824 1.048 1.252 1.00 84.06 82 VAL A O 1
ATOM 654 N N . LYS A 1 83 ? -5.903 1.826 1.592 1.00 84.19 83 LYS A N 1
ATOM 655 C CA . LYS A 1 83 ? -6.440 1.416 0.288 1.00 84.19 83 LYS A CA 1
ATOM 656 C C . LYS A 1 83 ? -5.690 2.026 -0.892 1.00 84.19 83 LYS A C 1
ATOM 658 O O . LYS A 1 83 ? -5.392 1.304 -1.842 1.00 84.19 83 LYS A O 1
ATOM 663 N N . LYS A 1 84 ? -5.364 3.325 -0.858 1.00 88.56 84 LYS A N 1
ATOM 664 C CA . LYS A 1 84 ? -4.577 3.950 -1.935 1.00 88.56 84 LYS A CA 1
ATOM 665 C C . LYS A 1 84 ? -3.180 3.344 -2.012 1.00 88.56 84 LYS A C 1
ATOM 667 O O . LYS A 1 84 ? -2.747 3.005 -3.109 1.00 88.56 84 LYS A O 1
ATOM 672 N N . ILE A 1 85 ? -2.515 3.137 -0.872 1.00 89.19 85 ILE A N 1
ATOM 673 C CA . ILE A 1 85 ? -1.192 2.495 -0.825 1.00 89.19 85 I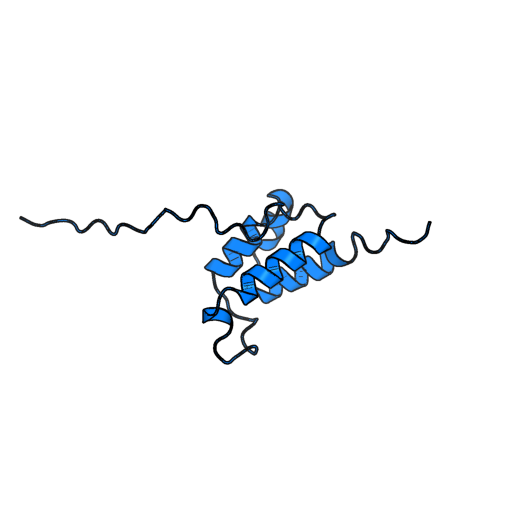LE A CA 1
ATOM 674 C C . ILE A 1 85 ? -1.250 1.097 -1.454 1.00 89.19 85 ILE A C 1
ATOM 676 O O . ILE A 1 85 ? -0.470 0.793 -2.357 1.00 89.19 85 ILE A O 1
ATOM 680 N N . TRP A 1 86 ? -2.210 0.272 -1.034 1.00 88.75 86 TRP A N 1
ATOM 681 C CA . TRP A 1 86 ? -2.401 -1.079 -1.562 1.00 88.75 86 TRP A CA 1
ATOM 682 C C . TRP A 1 86 ? -2.684 -1.091 -3.069 1.00 88.75 86 TRP A C 1
ATOM 684 O O . TR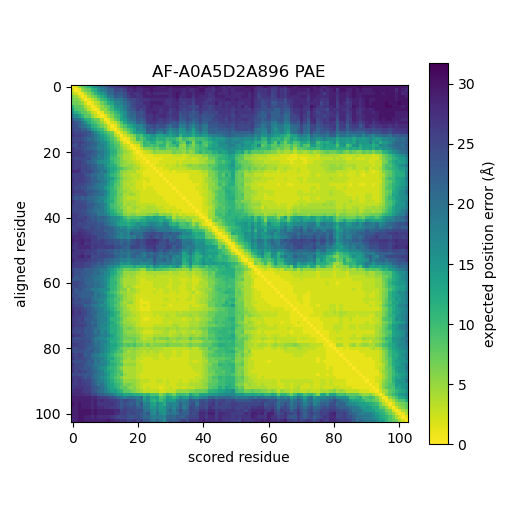P A 1 86 ? -2.022 -1.807 -3.820 1.00 88.75 86 TRP A O 1
ATOM 694 N N . ASN A 1 87 ? -3.637 -0.275 -3.525 1.00 87.81 87 ASN A N 1
ATOM 695 C CA . ASN A 1 87 ? -4.061 -0.244 -4.924 1.00 87.81 87 ASN A CA 1
ATOM 696 C C . ASN A 1 87 ? -2.951 0.242 -5.856 1.00 87.81 87 ASN A C 1
ATOM 698 O O . ASN A 1 87 ? -2.762 -0.336 -6.923 1.00 87.81 87 ASN A O 1
ATOM 702 N N . VAL A 1 88 ? -2.207 1.280 -5.461 1.00 90.69 88 VAL A N 1
ATOM 703 C CA . VAL A 1 88 ? -1.084 1.791 -6.258 1.00 90.69 88 VAL A CA 1
ATOM 704 C C . VAL A 1 88 ? 0.035 0.746 -6.319 1.00 90.69 88 VAL A C 1
ATOM 706 O O . VAL A 1 88 ? 0.566 0.500 -7.401 1.00 90.69 88 VAL A O 1
ATOM 709 N N . ALA A 1 89 ? 0.334 0.054 -5.214 1.00 89.25 89 ALA A N 1
ATOM 710 C CA . ALA A 1 89 ? 1.327 -1.023 -5.194 1.00 89.25 89 ALA A CA 1
ATOM 711 C C . ALA A 1 89 ? 0.922 -2.195 -6.092 1.00 89.25 89 ALA A C 1
ATOM 713 O O . ALA A 1 89 ? 1.735 -2.673 -6.884 1.00 89.25 89 ALA A O 1
ATOM 714 N N . ALA A 1 90 ? -0.343 -2.616 -6.022 1.00 88.12 90 ALA A N 1
ATOM 715 C CA . ALA A 1 90 ? -0.895 -3.632 -6.906 1.00 88.12 90 ALA A CA 1
ATOM 716 C C . ALA A 1 90 ? -0.820 -3.201 -8.372 1.00 88.12 90 ALA A C 1
ATOM 718 O O . ALA A 1 90 ? -0.285 -3.934 -9.195 1.00 88.12 90 ALA A O 1
ATOM 719 N N . LEU A 1 91 ? -1.281 -2.000 -8.715 1.00 88.38 91 LEU A N 1
ATOM 720 C CA . LEU A 1 91 ? -1.251 -1.514 -1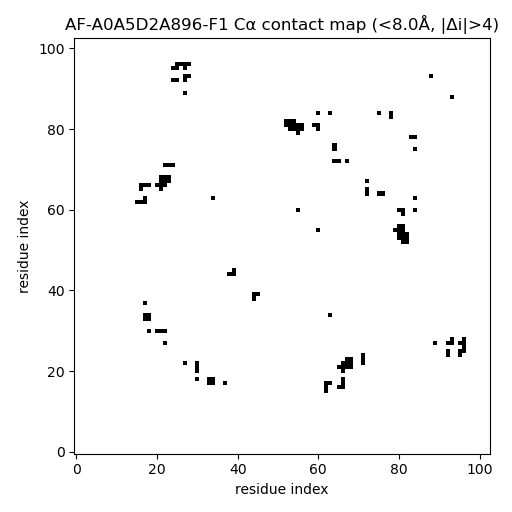0.093 1.00 88.38 91 LEU A CA 1
ATOM 721 C C . LEU A 1 91 ? 0.175 -1.456 -10.662 1.00 88.38 91 LEU A C 1
ATOM 723 O O . LEU A 1 91 ? 0.382 -1.797 -11.824 1.00 88.38 91 LEU A O 1
ATOM 727 N N . THR A 1 92 ? 1.139 -1.043 -9.838 1.00 89.44 92 THR A N 1
ATOM 728 C CA . THR A 1 92 ? 2.522 -0.797 -10.266 1.00 89.44 92 THR A CA 1
ATOM 729 C C . THR A 1 92 ? 3.319 -2.094 -10.388 1.00 89.44 92 THR A C 1
ATOM 731 O O . THR A 1 92 ? 4.040 -2.278 -11.363 1.00 89.44 92 THR A O 1
ATOM 734 N N . TYR A 1 93 ? 3.183 -3.004 -9.418 1.00 88.12 93 TYR A N 1
ATOM 735 C CA . TYR A 1 93 ? 4.100 -4.135 -9.266 1.00 88.12 93 TYR A CA 1
ATOM 736 C C . TYR A 1 93 ? 3.440 -5.511 -9.408 1.00 88.12 93 TYR A C 1
ATOM 738 O O . TYR A 1 93 ? 4.157 -6.488 -9.577 1.00 88.12 93 TYR A O 1
ATOM 746 N N . SER A 1 94 ? 2.103 -5.628 -9.422 1.00 82.19 94 SER A N 1
ATOM 747 C CA . SER A 1 94 ? 1.447 -6.942 -9.623 1.00 82.19 94 SER A CA 1
ATOM 748 C C . SER A 1 94 ? 1.706 -7.555 -10.992 1.00 82.19 94 SER A C 1
ATOM 750 O O . SER A 1 94 ? 1.655 -8.773 -11.141 1.00 82.19 94 SER A O 1
ATOM 752 N N . ARG A 1 95 ? 1.994 -6.714 -11.990 1.00 71.94 95 ARG A N 1
ATOM 753 C CA . ARG A 1 95 ? 2.334 -7.152 -13.346 1.00 71.94 95 ARG A CA 1
ATOM 754 C C . ARG A 1 95 ? 3.816 -7.486 -13.491 1.00 71.94 95 ARG A C 1
ATOM 756 O O . ARG A 1 95 ? 4.167 -8.300 -14.339 1.00 71.94 95 ARG A O 1
ATOM 763 N N . VAL A 1 96 ? 4.670 -6.901 -12.649 1.00 59.94 96 VAL A N 1
ATOM 764 C CA . VAL A 1 96 ? 6.115 -7.148 -12.650 1.00 59.94 96 VAL A CA 1
ATOM 765 C C . VAL A 1 96 ? 6.355 -8.496 -11.972 1.00 59.94 96 VAL A C 1
ATOM 767 O O . VAL A 1 96 ? 6.392 -8.606 -10.751 1.00 59.94 96 VAL A O 1
ATOM 770 N N . GLY A 1 97 ? 6.414 -9.547 -12.788 1.00 50.84 97 GLY A N 1
ATOM 771 C CA . GLY A 1 97 ? 6.521 -10.938 -12.338 1.00 50.84 97 GLY A CA 1
ATOM 772 C C . GLY A 1 97 ? 5.477 -11.885 -12.933 1.00 50.84 97 GLY A C 1
ATOM 773 O O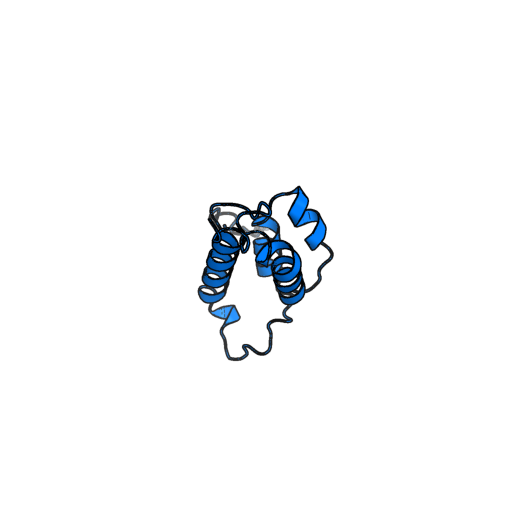 . GLY A 1 97 ? 5.611 -13.091 -12.757 1.00 50.84 97 GLY A O 1
ATOM 774 N N . ASN A 1 98 ? 4.480 -11.382 -13.676 1.00 46.59 98 ASN A N 1
ATOM 775 C CA . ASN A 1 98 ? 3.570 -12.246 -14.441 1.00 46.59 98 ASN A CA 1
ATOM 776 C C . ASN A 1 98 ? 4.152 -12.669 -15.807 1.00 46.59 98 ASN A C 1
ATOM 778 O O . ASN A 1 98 ? 3.587 -13.531 -16.469 1.00 46.59 98 ASN A O 1
ATOM 782 N N . ASP A 1 99 ? 5.301 -12.103 -16.197 1.00 45.66 99 ASP A N 1
ATOM 783 C CA . ASP A 1 99 ? 6.047 -12.475 -17.411 1.00 45.66 99 ASP A CA 1
ATOM 784 C C . ASP A 1 99 ? 7.019 -13.653 -17.196 1.00 45.66 99 ASP A C 1
ATOM 786 O O . ASP A 1 99 ? 7.785 -14.005 -18.090 1.00 45.66 99 ASP A O 1
ATOM 790 N N . ALA A 1 100 ? 6.988 -14.312 -16.034 1.00 48.25 100 ALA A N 1
ATOM 791 C CA . ALA A 1 100 ? 7.764 -15.525 -15.785 1.00 48.25 100 ALA A CA 1
ATOM 792 C C . ALA A 1 100 ? 6.872 -16.777 -15.794 1.00 48.25 100 ALA A C 1
ATOM 794 O O . ALA A 1 100 ? 6.682 -17.390 -14.747 1.00 48.25 100 ALA A O 1
ATOM 795 N N . GLN A 1 101 ? 6.331 -17.148 -16.967 1.00 43.78 101 GLN A N 1
ATOM 796 C CA . GLN A 1 101 ? 6.100 -18.554 -17.368 1.00 43.78 101 GLN A CA 1
ATOM 797 C C . GLN A 1 101 ? 5.628 -18.713 -18.831 1.00 43.78 101 GLN A C 1
ATOM 799 O O . GLN A 1 101 ? 4.609 -19.334 -19.118 1.00 43.78 101 GLN A O 1
ATOM 804 N N . ILE A 1 102 ? 6.402 -18.202 -19.790 1.00 40.69 102 ILE A N 1
ATOM 805 C CA . ILE A 1 102 ? 6.466 -18.829 -21.120 1.00 40.69 102 ILE A CA 1
ATOM 806 C C . ILE A 1 102 ? 7.942 -18.929 -21.495 1.00 40.69 102 ILE A C 1
ATOM 808 O O . ILE A 1 102 ? 8.429 -18.033 -22.164 1.00 40.69 102 ILE A O 1
ATOM 812 N N . PHE A 1 103 ? 8.636 -19.960 -21.003 1.00 44.31 103 PHE A N 1
ATOM 813 C CA . PHE A 1 103 ? 9.720 -20.689 -21.681 1.00 44.31 103 PHE A CA 1
ATOM 814 C C . PHE A 1 103 ? 9.925 -22.031 -20.977 1.00 44.31 103 PHE A C 1
ATOM 816 O O . PHE A 1 103 ? 9.978 -22.033 -19.725 1.00 44.31 103 PHE A O 1
#

Sequence (103 aa):
MSTNKKLVIPTDNPSLQISPVKLDGHNYLTWSRSCLLFIKDQPELTDSTFSQWDSTNPLVMASFINSMQTHISKTYLLLDTVKKIWNVAALTYSRVGNDAQIF

Mean predicted aligned error: 12.29 Å

Secondary structure (DSSP, 8-state):
-------------TT--S-SS-B-SS-HHHHHHHHHHHHHT-GGGTSS-GGGTT---HHHHHHHHHTB-HHHHTTTTT--SHHHHHHHHHHHHSSTTTT----

Foldseek 3Di:
DDDDPPPPPVPPDPPLQLDPAAAPLQCLVRSVVSLVVSCVVPVVNVPPDPVVQFDQPVVNLVNLLVSHDPVVSVVSPPPRGNVVSVVVSCVRRVVNHPPPPDD

pLDDT: mean 70.38, std 20.0, range [34.41, 92.5]

Radius of gyration: 16.97 Å; Cα contacts (8 Å, |Δi|>4): 76; chains: 1; bounding box: 31×37×67 Å

Organism: Gossypium darwinii (NCBI:txid34276)